Protein AF-A0A149TNW6-F1 (afdb_monomer)

Radius of gyration: 14.71 Å; Cα contacts (8 Å, |Δi|>4): 151; chains: 1; bounding box: 38×32×37 Å

Secondary structure (DSSP, 8-state):
------TTHHHHHHHT---S-S---SSHHHHHHHHHHHHHSB-TTSTT--BHHHHS-HHHHHHHHHHHTTB-TTT--BS--EEEEE--TTS-HHHHHHHHHHHHHHH--STTPPPPEEEEE---

Mean predicted aligned error: 4.48 Å

Solvent-accessible surface area (backbone atoms only — not comparable to full-atom values): 7500 Å² total; per-residue (Å²): 130,89,68,76,69,53,93,61,43,69,60,26,61,76,68,73,44,79,74,70,40,99,60,78,42,69,25,59,66,53,10,54,51,41,35,56,49,34,30,67,38,66,39,84,94,42,90,89,44,47,30,36,62,77,70,55,60,67,73,56,47,53,49,42,20,43,47,65,2,16,38,31,88,86,79,70,48,62,76,52,59,68,48,81,44,83,57,59,87,94,63,55,61,67,62,50,50,50,44,49,52,54,35,50,59,73,66,56,85,58,87,92,63,84,70,75,51,71,52,71,50,82,69,132

Nearest PDB structures (foldseek):
  4raq-assembly1_A  TM=4.450E-01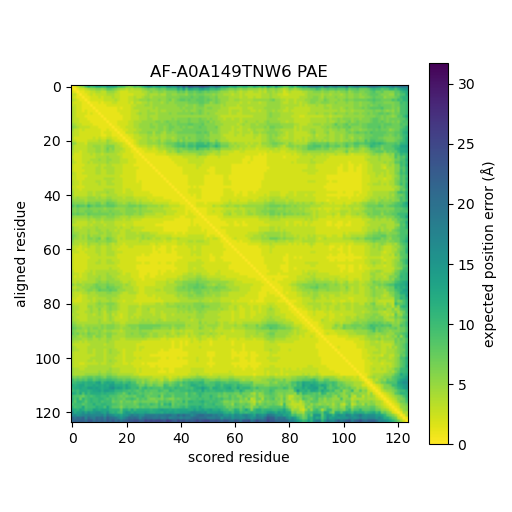  e=7.503E-01  Homo sapiens
  3qek-assembly3_A  TM=4.559E-01  e=3.058E+00  Xenopus laevis
  2z23-assembly1_A  TM=3.579E-01  e=6.173E+00  Yersinia pestis CO92
  3oqv-assembly1_A  TM=2.377E-01  e=3.259E+00  Streptomyces noursei

Foldseek 3Di:
DDDQDDPCQVVCVVVVHASGPPDAQLAQVQLVQLLVQLQQDWQPPDPVGHGCVVPPDVSLSVVSSRQRSQQNPPPRDRPHQEEEDEDEPPNCVVSSVVSSQVSQVVSDPDPPDDGRYYDYDYDD

Organism: NCBI:txid318683

Sequence (124 aa):
MLNLSRPDWEQRIRAGQSLLPDVQPVDPDLAAKAVTIFDKLKIPDVIGQPTFGEAAGDWFRDIVSVLLGSLDPVTNERRIRELFLLVPKKNSKTTNGAGLMMTAVMLNKRPNEVVPSVRTVLRA

Structure (mmCIF, N/CA/C/O backbone):
data_AF-A0A149TNW6-F1
#
_entry.id   AF-A0A149TNW6-F1
#
loop_
_atom_site.group_PDB
_atom_site.id
_atom_site.type_symbol
_atom_site.label_atom_id
_atom_site.label_alt_id
_atom_site.label_comp_id
_atom_site.label_asym_id
_atom_site.label_entity_id
_atom_site.label_seq_id
_atom_site.pdbx_PDB_ins_code
_atom_site.Cartn_x
_atom_site.Cartn_y
_atom_site.Cartn_z
_atom_site.occupancy
_atom_site.B_iso_or_equiv
_atom_site.auth_seq_id
_atom_site.auth_comp_id
_atom_site.auth_asym_id
_atom_site.auth_atom_id
_atom_site.pdbx_PDB_model_num
ATOM 1 N N . MET A 1 1 ? 10.616 1.026 -18.618 1.00 68.81 1 MET A N 1
ATOM 2 C CA . MET A 1 1 ? 10.291 2.048 -17.596 1.00 68.81 1 MET A CA 1
ATOM 3 C C . MET A 1 1 ? 8.843 1.832 -17.181 1.00 68.81 1 MET A C 1
ATOM 5 O O . MET A 1 1 ? 8.037 1.584 -18.068 1.00 68.81 1 MET A O 1
ATOM 9 N N . LEU A 1 2 ? 8.519 1.839 -15.881 1.00 82.75 2 LEU A N 1
ATOM 10 C CA . LEU A 1 2 ? 7.129 1.686 -15.426 1.00 82.75 2 LEU A CA 1
ATOM 11 C C . LEU A 1 2 ? 6.294 2.870 -15.931 1.00 82.75 2 LEU A C 1
ATOM 13 O O . LEU A 1 2 ? 6.697 4.019 -15.745 1.00 82.75 2 LEU A O 1
ATOM 17 N N . ASN A 1 3 ? 5.147 2.602 -16.559 1.00 88.88 3 ASN A N 1
ATOM 18 C CA . ASN A 1 3 ? 4.196 3.653 -16.904 1.00 88.88 3 ASN A CA 1
ATOM 19 C C . ASN A 1 3 ? 3.274 3.901 -15.708 1.00 88.88 3 ASN A C 1
ATOM 21 O O . ASN A 1 3 ? 2.352 3.131 -15.459 1.00 88.88 3 ASN A O 1
ATOM 25 N N . LEU A 1 4 ? 3.540 4.977 -14.970 1.00 89.44 4 LEU A N 1
ATOM 26 C CA . LEU A 1 4 ? 2.750 5.368 -13.800 1.00 89.44 4 LEU A CA 1
ATOM 27 C C . LEU A 1 4 ? 1.597 6.327 -14.149 1.00 89.44 4 LEU A C 1
ATOM 29 O O . LEU A 1 4 ? 0.977 6.901 -13.257 1.00 89.44 4 LEU A O 1
ATOM 33 N N . SER A 1 5 ? 1.320 6.533 -15.437 1.00 90.06 5 SER A N 1
ATOM 34 C CA . SER A 1 5 ? 0.270 7.447 -15.887 1.00 90.06 5 SER A CA 1
ATOM 35 C C . SER A 1 5 ? -1.107 6.801 -15.754 1.00 90.06 5 SER A C 1
ATOM 37 O O . SER A 1 5 ? -1.294 5.639 -16.112 1.00 90.06 5 SER A O 1
ATOM 39 N N . ARG A 1 6 ? -2.095 7.582 -15.311 1.00 91.19 6 ARG A N 1
ATOM 40 C CA . ARG A 1 6 ? -3.507 7.180 -15.281 1.00 91.19 6 ARG A CA 1
ATOM 41 C C . ARG A 1 6 ? -4.383 8.290 -15.873 1.00 91.19 6 ARG A C 1
ATOM 43 O O . ARG A 1 6 ? -4.952 9.068 -15.116 1.00 91.19 6 ARG A O 1
ATOM 50 N N . PRO A 1 7 ? -4.424 8.456 -17.210 1.00 93.56 7 PRO A N 1
ATOM 51 C CA . PRO A 1 7 ? -5.087 9.599 -17.851 1.00 93.56 7 PRO A CA 1
ATOM 52 C C . PRO A 1 7 ? -6.616 9.591 -17.686 1.00 93.56 7 PRO A C 1
ATOM 54 O O . PRO A 1 7 ? -7.242 10.643 -17.733 1.00 93.56 7 PRO A O 1
ATOM 57 N N . ASP A 1 8 ? -7.206 8.424 -17.437 1.00 93.75 8 ASP A N 1
ATOM 58 C CA . ASP A 1 8 ? -8.631 8.180 -17.192 1.00 93.75 8 ASP A CA 1
ATOM 59 C C . ASP A 1 8 ? -9.040 8.344 -15.712 1.00 93.75 8 ASP A C 1
ATOM 61 O O . ASP A 1 8 ? -10.1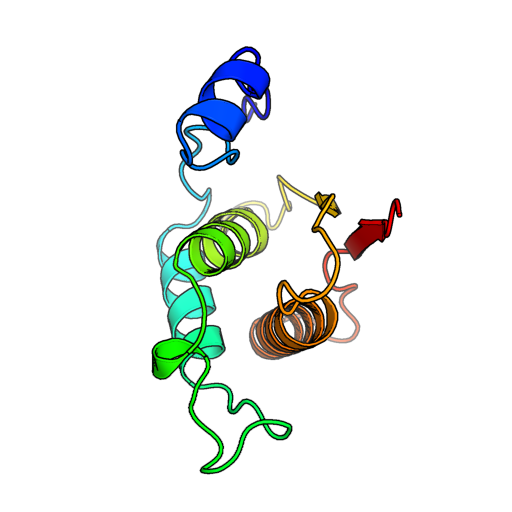52 7.975 -15.326 1.00 93.75 8 ASP A O 1
ATOM 65 N N . TRP A 1 9 ? -8.163 8.904 -14.865 1.00 92.19 9 TRP A N 1
ATOM 66 C CA . TRP A 1 9 ? -8.376 9.017 -13.416 1.00 92.19 9 TRP A CA 1
ATOM 67 C C . TRP A 1 9 ? -9.718 9.663 -13.043 1.00 92.19 9 TRP A C 1
ATOM 69 O O . TRP A 1 9 ? -10.369 9.208 -12.106 1.00 92.19 9 TRP A O 1
ATOM 79 N N . GLU A 1 10 ? -10.168 10.687 -13.774 1.00 94.06 10 GLU A N 1
ATOM 80 C CA . GLU A 1 10 ? -11.417 11.388 -13.457 1.00 94.06 10 GLU A CA 1
ATOM 81 C C . GLU A 1 10 ? -12.638 10.471 -13.621 1.00 94.06 10 GLU A C 1
ATOM 83 O O . GLU A 1 10 ? -13.521 10.432 -12.762 1.00 94.06 10 GLU A O 1
ATOM 88 N N . GLN A 1 11 ? -12.669 9.692 -14.704 1.00 95.50 11 GLN A N 1
ATOM 89 C CA . GLN A 1 11 ? -13.742 8.733 -14.971 1.00 95.50 11 GLN A CA 1
ATOM 90 C C . GLN A 1 11 ? -13.742 7.624 -13.917 1.00 95.50 11 GLN A C 1
ATOM 92 O O . GLN A 1 11 ? -14.800 7.261 -13.405 1.00 95.50 11 GLN A O 1
ATOM 97 N N . ARG A 1 12 ? -12.554 7.154 -13.520 1.00 91.81 12 ARG A N 1
ATOM 98 C CA . ARG A 1 12 ? -12.391 6.132 -12.480 1.00 91.81 12 ARG A CA 1
ATOM 99 C C . ARG A 1 12 ? -12.868 6.593 -11.109 1.00 91.81 12 ARG A C 1
ATOM 101 O O . ARG A 1 12 ? -13.556 5.826 -10.443 1.00 91.81 12 ARG A O 1
ATOM 108 N N . ILE A 1 13 ? -12.587 7.840 -10.713 1.00 89.38 13 ILE A N 1
ATOM 109 C CA . ILE A 1 13 ? -13.138 8.415 -9.472 1.00 89.38 13 ILE A CA 1
ATOM 110 C C . ILE A 1 13 ? -14.668 8.364 -9.503 1.00 89.38 13 ILE A C 1
ATOM 112 O O . ILE A 1 13 ? -15.286 7.920 -8.537 1.00 89.38 13 ILE A O 1
ATOM 116 N N . ARG A 1 14 ? -15.286 8.777 -10.619 1.00 92.81 14 ARG A N 1
ATOM 117 C CA . ARG A 1 14 ? -16.751 8.771 -10.777 1.00 92.81 14 ARG A CA 1
ATOM 118 C C . ARG A 1 14 ? -17.335 7.356 -10.766 1.00 92.81 14 ARG A C 1
ATOM 120 O O . ARG A 1 14 ? -18.436 7.166 -10.264 1.00 92.81 14 ARG A O 1
ATOM 127 N N . ALA A 1 15 ? -16.596 6.383 -11.293 1.00 92.56 15 ALA A N 1
ATOM 128 C CA . ALA A 1 15 ? -16.990 4.978 -11.354 1.00 92.56 15 ALA A CA 1
ATOM 129 C C . ALA A 1 15 ? -16.597 4.159 -10.107 1.00 92.56 15 ALA A C 1
ATOM 131 O O . ALA A 1 15 ? -16.872 2.962 -10.066 1.00 92.56 15 ALA A O 1
ATOM 132 N N . GLY A 1 16 ? -15.937 4.760 -9.108 1.00 86.00 16 GLY A N 1
ATOM 133 C CA . GLY A 1 16 ? -15.448 4.046 -7.921 1.00 86.00 16 GLY A CA 1
ATOM 134 C C . GLY A 1 16 ? -14.359 3.006 -8.221 1.00 86.00 16 GLY A C 1
ATOM 135 O O . GLY A 1 16 ? -14.215 2.030 -7.491 1.00 86.00 16 GLY A O 1
ATOM 136 N N . GLN A 1 17 ? -13.610 3.185 -9.309 1.00 87.06 17 GLN A N 1
ATOM 137 C CA . GLN A 1 17 ? -12.562 2.267 -9.754 1.00 87.06 17 GLN A CA 1
ATOM 138 C C . GLN A 1 17 ? -11.193 2.645 -9.169 1.00 87.06 17 GLN A C 1
ATOM 140 O O . GLN A 1 17 ? -10.930 3.805 -8.852 1.00 87.06 17 GLN A O 1
ATOM 145 N N . SER A 1 18 ? -10.289 1.664 -9.071 1.00 84.25 18 SER A N 1
ATOM 146 C CA . SER A 1 18 ? -8.926 1.884 -8.567 1.00 84.25 18 SER A CA 1
ATOM 147 C C . SER A 1 18 ? -8.169 2.918 -9.406 1.00 84.25 18 SER A C 1
ATOM 149 O O . SER A 1 18 ? -8.185 2.862 -10.638 1.00 84.25 18 SER A O 1
ATOM 151 N N . LEU A 1 19 ? -7.482 3.844 -8.733 1.00 87.81 19 LEU A N 1
ATOM 152 C CA . LEU A 1 19 ? -6.662 4.890 -9.356 1.00 87.81 19 LEU A CA 1
ATOM 153 C C . LEU A 1 19 ? -5.214 4.465 -9.588 1.00 87.81 19 LEU A C 1
ATOM 155 O O . LEU A 1 19 ? -4.455 5.205 -10.213 1.00 87.81 19 LEU A O 1
ATOM 159 N N . LEU A 1 20 ? -4.816 3.290 -9.099 1.00 87.25 20 LEU A N 1
ATOM 160 C CA . LEU A 1 20 ? -3.488 2.774 -9.392 1.00 87.25 20 LEU A CA 1
ATOM 161 C C . LEU A 1 20 ? -3.370 2.469 -10.887 1.00 87.25 20 LEU A C 1
ATOM 163 O O . LEU A 1 20 ? -4.324 1.934 -11.452 1.00 87.25 20 LEU A O 1
ATOM 167 N N . PRO A 1 21 ? -2.246 2.811 -11.540 1.00 87.25 21 PRO A N 1
ATOM 168 C CA . PRO A 1 21 ? -1.944 2.371 -12.900 1.00 87.25 21 PRO A CA 1
ATOM 169 C C . PRO A 1 21 ? -1.953 0.842 -13.017 1.00 87.25 21 PRO A C 1
ATOM 171 O O . PRO A 1 21 ? -1.713 0.148 -12.031 1.00 87.25 21 PRO A O 1
ATOM 174 N N . ASP A 1 22 ? -2.183 0.315 -14.223 1.00 84.94 22 ASP A N 1
ATOM 175 C CA . ASP A 1 22 ? -2.077 -1.128 -14.497 1.00 84.94 22 ASP A CA 1
ATOM 176 C C . ASP A 1 22 ? -0.597 -1.536 -14.560 1.00 84.94 22 ASP A C 1
ATOM 178 O O . ASP A 1 22 ? -0.028 -1.769 -15.626 1.00 84.94 22 ASP A O 1
ATOM 182 N N . VAL A 1 23 ? 0.054 -1.548 -13.397 1.00 85.69 23 VAL A N 1
ATOM 183 C CA . VAL A 1 23 ? 1.462 -1.905 -13.234 1.00 85.69 23 VAL A CA 1
ATOM 184 C C . VAL A 1 23 ? 1.580 -3.146 -12.368 1.00 85.69 23 VAL A C 1
ATOM 186 O O . VAL A 1 23 ? 1.013 -3.226 -11.281 1.00 85.69 23 VAL A O 1
ATOM 189 N N . GLN A 1 24 ? 2.343 -4.120 -12.853 1.00 87.62 24 GLN A N 1
ATOM 190 C CA . GLN A 1 24 ? 2.715 -5.275 -12.048 1.00 87.62 24 GLN A CA 1
ATOM 191 C C . GLN A 1 24 ? 3.887 -4.903 -11.128 1.00 87.62 24 GLN A C 1
ATOM 193 O O . GLN A 1 24 ? 4.750 -4.113 -11.537 1.00 87.62 24 GLN A O 1
ATOM 198 N N . PRO A 1 25 ? 3.943 -5.450 -9.899 1.00 91.50 25 PRO A N 1
ATOM 199 C CA . PRO A 1 25 ? 5.119 -5.324 -9.054 1.00 91.50 25 PRO A CA 1
ATOM 200 C C . PRO A 1 25 ? 6.365 -5.841 -9.773 1.00 91.50 25 PRO A C 1
ATOM 202 O O . PRO A 1 25 ? 6.306 -6.811 -10.526 1.00 91.50 25 PRO A O 1
ATOM 205 N N . VAL A 1 26 ? 7.499 -5.193 -9.523 1.00 94.00 26 VAL A N 1
ATOM 206 C CA . VAL A 1 26 ? 8.797 -5.602 -10.079 1.00 94.00 26 VAL A CA 1
ATOM 207 C C . VAL A 1 26 ? 9.236 -6.932 -9.465 1.00 94.00 26 VAL A C 1
ATOM 209 O O . VAL A 1 26 ? 9.769 -7.787 -10.163 1.00 94.00 26 VAL A O 1
ATOM 212 N N . ASP A 1 27 ? 8.962 -7.102 -8.173 1.00 95.50 27 ASP A N 1
ATOM 213 C CA . ASP A 1 27 ? 9.123 -8.335 -7.413 1.00 95.50 27 ASP A CA 1
ATOM 214 C C . ASP A 1 27 ? 7.747 -8.767 -6.861 1.00 95.50 27 ASP A C 1
ATOM 216 O O . ASP A 1 27 ? 7.288 -8.240 -5.835 1.00 95.50 27 ASP A O 1
ATOM 220 N N . PRO A 1 28 ? 7.046 -9.685 -7.557 1.00 95.75 28 PRO A N 1
ATOM 221 C CA . PRO A 1 28 ? 5.741 -10.190 -7.130 1.00 95.75 28 PRO A CA 1
ATOM 222 C C . PRO A 1 28 ? 5.776 -10.928 -5.786 1.00 95.75 28 PRO A C 1
ATOM 224 O O . PRO A 1 28 ? 4.818 -10.836 -5.015 1.00 95.75 28 PRO A O 1
ATOM 227 N N . ASP A 1 29 ? 6.875 -11.614 -5.471 1.00 96.56 29 ASP A N 1
ATOM 228 C CA . ASP A 1 29 ? 7.016 -12.366 -4.222 1.00 96.56 29 ASP A CA 1
ATOM 229 C C . ASP A 1 29 ? 7.180 -11.411 -3.035 1.00 96.56 29 ASP A C 1
ATOM 231 O O . ASP A 1 29 ? 6.550 -11.580 -1.984 1.00 96.56 29 ASP A O 1
ATOM 235 N N . LEU A 1 30 ? 7.979 -10.352 -3.207 1.00 96.25 30 LEU A N 1
ATOM 236 C CA . LEU A 1 30 ? 8.112 -9.291 -2.213 1.00 96.25 30 LEU A CA 1
ATOM 237 C C . LEU A 1 30 ? 6.794 -8.538 -2.017 1.00 96.25 30 LEU A C 1
ATOM 239 O O . LEU A 1 30 ? 6.442 -8.237 -0.876 1.00 96.25 30 LEU A O 1
ATOM 243 N N . ALA A 1 31 ? 6.052 -8.272 -3.094 1.00 96.88 31 ALA A N 1
ATOM 244 C CA . ALA A 1 31 ? 4.723 -7.671 -3.017 1.00 96.88 31 ALA A CA 1
ATOM 245 C C . ALA A 1 31 ? 3.742 -8.537 -2.211 1.00 96.88 31 ALA A C 1
ATOM 247 O O . ALA A 1 31 ? 3.114 -8.047 -1.270 1.00 96.88 31 ALA A O 1
ATOM 248 N N . ALA A 1 32 ? 3.652 -9.835 -2.514 1.00 97.81 32 ALA A N 1
ATOM 249 C CA . ALA A 1 32 ? 2.787 -10.766 -1.790 1.00 97.81 32 ALA A CA 1
ATOM 250 C C . ALA A 1 32 ? 3.176 -10.878 -0.307 1.00 97.81 32 ALA A C 1
ATOM 252 O O . ALA A 1 32 ? 2.319 -10.861 0.585 1.00 97.81 32 ALA A O 1
ATOM 253 N N . LYS A 1 33 ? 4.484 -10.919 -0.020 1.00 97.88 33 LYS A N 1
ATOM 254 C CA . LYS A 1 33 ? 5.003 -10.891 1.351 1.00 97.88 33 LYS A CA 1
ATOM 255 C C . LYS A 1 33 ? 4.635 -9.591 2.067 1.00 97.88 33 LYS A C 1
ATOM 257 O O . LYS A 1 33 ? 4.247 -9.637 3.234 1.00 97.88 33 LYS A O 1
ATOM 262 N N . ALA A 1 34 ? 4.742 -8.451 1.388 1.00 97.94 34 ALA A N 1
ATOM 263 C CA . ALA A 1 34 ? 4.390 -7.148 1.937 1.00 97.94 34 ALA A CA 1
ATOM 264 C C . ALA A 1 34 ? 2.915 -7.083 2.342 1.00 97.94 34 ALA A C 1
ATOM 266 O O . ALA A 1 34 ? 2.612 -6.713 3.475 1.00 97.94 34 ALA A O 1
ATOM 267 N N . VAL A 1 35 ? 2.014 -7.516 1.459 1.00 98.19 35 VAL A N 1
ATOM 268 C CA . VAL A 1 35 ? 0.574 -7.577 1.748 1.00 98.19 35 VAL A CA 1
ATOM 269 C C . VAL A 1 35 ? 0.295 -8.529 2.911 1.00 98.19 35 VAL A C 1
ATOM 271 O O . VAL A 1 35 ? -0.409 -8.158 3.842 1.00 98.19 35 VAL A O 1
ATOM 274 N N . THR A 1 36 ? 0.935 -9.701 2.942 1.00 98.38 36 THR A N 1
ATOM 275 C CA . THR A 1 36 ? 0.779 -10.667 4.047 1.00 98.38 36 THR A CA 1
ATOM 276 C C . THR A 1 36 ? 1.188 -10.082 5.401 1.00 98.38 36 THR A C 1
ATOM 278 O O . THR A 1 36 ? 0.550 -10.351 6.418 1.00 98.38 36 THR A O 1
ATOM 281 N N . ILE A 1 37 ? 2.281 -9.315 5.447 1.00 98.25 37 ILE A N 1
ATOM 282 C CA . ILE A 1 37 ? 2.726 -8.646 6.675 1.00 98.25 37 ILE A CA 1
ATOM 283 C C . ILE A 1 37 ? 1.731 -7.555 7.065 1.00 98.25 37 ILE A C 1
ATOM 285 O O . ILE A 1 37 ? 1.316 -7.514 8.222 1.00 98.25 37 ILE A O 1
ATOM 289 N N . PHE A 1 38 ? 1.332 -6.712 6.110 1.00 98.44 38 PHE A N 1
ATOM 290 C CA . PHE A 1 38 ? 0.355 -5.649 6.327 1.00 98.44 38 PHE A CA 1
ATOM 291 C C . PHE A 1 38 ? -0.952 -6.207 6.894 1.00 98.44 38 PHE A C 1
ATOM 293 O O . PHE A 1 38 ? -1.400 -5.752 7.940 1.00 98.44 38 PHE A O 1
ATOM 300 N N . ASP A 1 39 ? -1.498 -7.259 6.284 1.00 98.38 39 ASP A N 1
ATOM 301 C CA . ASP A 1 39 ? -2.754 -7.881 6.698 1.00 98.38 39 ASP A CA 1
ATOM 302 C C . ASP A 1 39 ? -2.700 -8.490 8.099 1.00 98.38 39 ASP A C 1
ATOM 304 O O . ASP A 1 39 ? -3.737 -8.596 8.743 1.00 98.38 39 ASP A O 1
ATOM 308 N N . LYS A 1 40 ? -1.517 -8.857 8.603 1.00 98.19 40 LYS A N 1
ATOM 309 C CA . LYS A 1 40 ? -1.340 -9.377 9.969 1.00 98.19 40 LYS A CA 1
ATOM 310 C C . LYS A 1 40 ? -1.243 -8.281 11.030 1.00 98.19 40 LYS A C 1
ATOM 312 O O . LYS A 1 40 ? -1.381 -8.583 12.217 1.00 98.19 40 LYS A O 1
ATOM 317 N N . LEU A 1 41 ? -0.990 -7.031 10.641 1.00 97.94 41 LEU A N 1
ATOM 318 C CA . LEU A 1 41 ? -0.926 -5.916 11.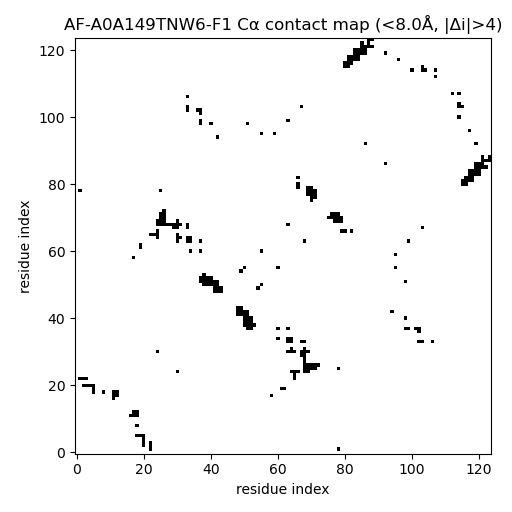582 1.00 97.94 41 LEU A CA 1
ATOM 319 C C . LEU A 1 41 ? -2.305 -5.633 12.181 1.00 97.94 41 LEU A C 1
ATOM 321 O O . LEU A 1 41 ? -3.329 -5.763 11.515 1.00 97.94 41 LEU A O 1
ATOM 325 N N . LYS A 1 42 ? -2.322 -5.225 13.450 1.00 97.38 42 LYS A N 1
ATOM 326 C CA . LYS A 1 42 ? -3.535 -4.875 14.196 1.00 97.38 42 LYS A CA 1
ATOM 327 C C . LYS A 1 42 ? -3.821 -3.378 14.103 1.00 97.38 42 LYS A C 1
ATOM 329 O O . LYS A 1 42 ? -2.891 -2.574 14.090 1.00 97.38 42 LYS A O 1
ATOM 334 N N . ILE A 1 43 ? -5.103 -3.022 14.074 1.00 96.38 43 ILE A N 1
ATOM 335 C CA . ILE A 1 43 ? -5.593 -1.642 14.116 1.00 96.38 43 ILE A CA 1
ATOM 336 C C . ILE A 1 43 ? -5.978 -1.321 15.571 1.00 96.38 43 ILE A C 1
ATOM 338 O O . ILE A 1 43 ? -7.038 -1.750 16.029 1.00 96.38 43 ILE A O 1
ATOM 342 N N . PRO A 1 44 ? -5.120 -0.625 16.340 1.00 92.12 44 PRO A N 1
ATOM 343 C CA . PRO A 1 44 ? -5.291 -0.496 17.789 1.00 92.12 44 PRO A CA 1
ATOM 344 C C . PRO A 1 44 ? -6.410 0.474 18.192 1.00 92.12 44 PRO A C 1
ATOM 346 O O . PRO A 1 44 ? -6.915 0.396 19.309 1.00 92.12 44 PRO A O 1
ATOM 349 N N . ASP A 1 45 ? -6.787 1.389 17.301 1.00 88.81 45 ASP A N 1
ATOM 350 C CA . ASP A 1 45 ? -7.785 2.439 17.506 1.00 88.81 45 ASP A CA 1
ATOM 351 C C . ASP A 1 45 ? -9.227 1.995 17.194 1.00 88.81 45 ASP A C 1
ATOM 353 O O . ASP A 1 45 ? -10.159 2.787 17.327 1.00 88.81 45 ASP A O 1
ATOM 357 N N . VAL A 1 46 ? -9.432 0.725 16.825 1.00 91.94 46 VAL A N 1
ATOM 358 C CA . VAL A 1 46 ? -10.750 0.137 16.539 1.00 91.94 46 VAL A CA 1
ATOM 359 C C . VAL A 1 46 ? -11.109 -0.904 17.604 1.00 91.94 46 VAL A C 1
ATOM 361 O O . VAL A 1 46 ? -10.285 -1.737 17.987 1.00 91.94 46 VAL A O 1
ATOM 364 N N . ILE A 1 47 ? -12.358 -0.873 18.089 1.00 94.69 47 ILE A N 1
ATOM 365 C CA . ILE A 1 47 ? -12.876 -1.833 19.081 1.00 94.69 47 ILE A CA 1
ATOM 366 C C . ILE A 1 47 ? -12.693 -3.267 18.566 1.00 94.69 47 ILE A C 1
ATOM 368 O O . ILE A 1 47 ? -12.984 -3.563 17.411 1.00 94.69 47 ILE A O 1
ATOM 372 N N . GLY A 1 48 ? -12.206 -4.157 19.435 1.00 95.81 48 GLY A N 1
ATOM 373 C CA . GLY A 1 48 ? -11.887 -5.544 19.081 1.00 95.81 48 GLY A CA 1
ATOM 374 C C . GLY A 1 48 ? -10.536 -5.720 18.382 1.00 95.81 48 GLY A C 1
ATOM 375 O O . GLY A 1 48 ? -10.111 -6.855 18.194 1.00 95.81 48 GLY A O 1
ATOM 376 N N . GLN A 1 49 ? -9.846 -4.621 18.050 1.00 96.06 49 GLN A N 1
ATOM 377 C CA . GLN A 1 49 ? -8.536 -4.610 17.398 1.00 96.06 49 GLN A CA 1
ATOM 378 C C . GLN A 1 49 ? -8.491 -5.582 16.208 1.00 96.06 49 GLN A C 1
ATOM 380 O O . GLN A 1 49 ? -7.759 -6.581 16.237 1.00 96.06 49 GLN A O 1
ATOM 385 N N . PRO A 1 50 ? -9.301 -5.348 15.161 1.00 97.56 50 PRO A N 1
ATOM 386 C CA . PRO A 1 50 ? -9.204 -6.140 13.949 1.00 97.56 50 PRO A CA 1
ATOM 387 C C . PRO A 1 50 ? -7.819 -5.967 13.323 1.00 97.56 50 PRO A C 1
ATOM 389 O O . PRO A 1 50 ? -7.086 -5.005 13.572 1.00 97.56 50 PRO A O 1
ATOM 392 N N . THR A 1 51 ? -7.438 -6.935 12.514 1.00 98.19 51 THR A N 1
ATOM 393 C CA . THR A 1 51 ? -6.284 -6.831 11.635 1.00 98.19 51 THR A CA 1
ATOM 394 C C . THR A 1 51 ? -6.587 -5.938 10.430 1.00 98.19 51 THR A C 1
ATOM 396 O O . THR A 1 51 ? -7.750 -5.729 10.074 1.00 98.19 51 THR A O 1
ATOM 399 N N . PHE A 1 52 ? -5.555 -5.434 9.750 1.00 97.50 52 PHE A N 1
ATOM 400 C CA . PHE A 1 52 ? -5.751 -4.798 8.444 1.00 97.50 52 PHE A CA 1
ATOM 401 C C . PHE A 1 52 ? -6.332 -5.786 7.425 1.00 97.50 52 PHE A C 1
ATOM 403 O O . PHE A 1 52 ? -7.122 -5.365 6.589 1.00 97.50 52 PHE A O 1
ATOM 410 N N . GLY A 1 53 ? -6.045 -7.089 7.527 1.00 96.94 53 GLY A N 1
ATOM 411 C CA . GLY A 1 53 ? -6.682 -8.119 6.698 1.00 96.94 53 GLY A CA 1
ATOM 412 C C . GLY A 1 53 ? -8.210 -8.129 6.818 1.00 96.94 53 GLY A C 1
ATOM 413 O O . GLY A 1 53 ? -8.912 -8.303 5.828 1.00 96.94 53 GLY A O 1
ATOM 414 N N . GLU A 1 54 ? -8.733 -7.857 8.013 1.00 96.62 54 GLU A N 1
ATOM 415 C CA . GLU A 1 54 ? -10.175 -7.854 8.293 1.00 96.62 54 GLU A CA 1
ATOM 416 C C . GLU A 1 54 ? -10.855 -6.514 7.970 1.00 96.62 54 GLU A C 1
ATOM 418 O O . GLU A 1 54 ? -12.036 -6.495 7.632 1.00 96.62 54 GLU A O 1
ATOM 423 N N . ALA A 1 55 ? -10.139 -5.390 8.092 1.00 94.12 55 ALA A N 1
ATOM 424 C CA . ALA A 1 55 ? -10.752 -4.055 8.101 1.00 94.12 55 ALA A CA 1
ATOM 425 C C . ALA A 1 55 ? -10.251 -3.086 7.013 1.00 94.12 55 ALA A C 1
ATOM 427 O O . ALA A 1 55 ? -10.901 -2.070 6.757 1.00 94.12 55 ALA A O 1
ATOM 428 N N . ALA A 1 56 ? -9.103 -3.344 6.383 1.00 92.19 56 ALA A N 1
ATOM 429 C CA . ALA A 1 56 ? -8.564 -2.471 5.344 1.00 92.19 56 ALA A CA 1
ATOM 430 C C . ALA A 1 56 ? -9.251 -2.706 3.993 1.00 92.19 56 ALA A C 1
ATOM 432 O O . ALA A 1 56 ? -9.584 -3.836 3.632 1.00 92.19 56 ALA A O 1
ATOM 433 N N . GLY A 1 57 ? -9.425 -1.630 3.223 1.00 87.94 57 GLY A N 1
ATOM 434 C CA . GLY A 1 57 ? -9.926 -1.716 1.852 1.00 87.94 57 GLY A CA 1
ATOM 435 C C . GLY A 1 57 ? -8.856 -2.207 0.875 1.00 87.94 57 GLY A C 1
ATOM 436 O O . GLY A 1 57 ? -7.685 -1.838 1.000 1.00 87.94 57 GLY A O 1
ATOM 437 N N . ASP A 1 58 ? -9.278 -2.968 -0.137 1.00 88.50 58 ASP A N 1
ATOM 438 C CA . ASP A 1 58 ? -8.387 -3.579 -1.138 1.00 88.50 58 ASP A CA 1
ATOM 439 C C . ASP A 1 58 ? -7.504 -2.556 -1.861 1.00 88.50 58 ASP A C 1
ATOM 441 O O . ASP A 1 58 ? -6.311 -2.785 -2.043 1.00 88.50 58 ASP A O 1
ATOM 445 N N . TRP A 1 59 ? -8.041 -1.364 -2.142 1.00 86.75 59 TRP A N 1
ATOM 446 C CA . TRP A 1 59 ? -7.305 -0.276 -2.796 1.00 86.75 59 TRP A CA 1
ATOM 447 C C . TRP A 1 59 ? -5.990 0.094 -2.089 1.00 86.75 59 TRP A C 1
ATOM 449 O O . TRP A 1 59 ? -5.046 0.551 -2.734 1.00 86.75 59 TRP A O 1
ATOM 459 N N . PHE A 1 60 ? -5.914 -0.071 -0.762 1.00 92.12 60 PHE A N 1
ATOM 460 C CA . PHE A 1 60 ? -4.695 0.225 -0.014 1.00 92.12 60 PHE A CA 1
ATOM 461 C C . PHE A 1 60 ? -3.723 -0.958 -0.003 1.00 92.12 60 PHE A C 1
ATOM 463 O O . PHE A 1 60 ? -2.512 -0.739 -0.006 1.00 92.12 60 PHE A O 1
ATOM 470 N N . ARG A 1 61 ? -4.218 -2.202 -0.071 1.00 93.62 61 ARG A N 1
ATOM 471 C CA . ARG A 1 61 ? -3.364 -3.383 -0.290 1.00 93.62 61 ARG A CA 1
ATOM 472 C C . ARG A 1 61 ? -2.681 -3.314 -1.648 1.00 93.62 61 ARG A C 1
ATOM 474 O O . ARG A 1 61 ? -1.492 -3.609 -1.737 1.00 93.62 61 ARG A O 1
ATOM 481 N N . ASP A 1 62 ? -3.386 -2.832 -2.668 1.00 91.88 62 ASP A N 1
ATOM 482 C CA . ASP A 1 62 ? -2.794 -2.602 -3.984 1.00 91.88 62 ASP A CA 1
ATOM 483 C C . ASP A 1 62 ? -1.638 -1.583 -3.906 1.00 91.88 62 ASP A C 1
ATOM 485 O O . ASP A 1 62 ? -0.583 -1.784 -4.511 1.00 91.88 62 ASP A O 1
ATOM 489 N N . ILE A 1 63 ? -1.783 -0.519 -3.098 1.00 93.00 63 ILE A N 1
ATOM 490 C CA . ILE A 1 63 ? -0.706 0.456 -2.847 1.00 93.00 63 ILE A CA 1
ATOM 491 C C . ILE A 1 63 ? 0.485 -0.213 -2.146 1.00 93.00 63 ILE A C 1
ATOM 493 O O . ILE A 1 63 ? 1.627 -0.002 -2.560 1.00 93.00 63 ILE A O 1
ATOM 497 N N . VAL A 1 64 ? 0.238 -1.009 -1.099 1.00 95.56 64 VAL A N 1
ATOM 498 C CA . VAL A 1 64 ? 1.283 -1.753 -0.367 1.00 95.56 64 VAL A CA 1
ATOM 499 C C . VAL A 1 64 ? 2.056 -2.662 -1.326 1.00 95.56 64 VAL A C 1
ATOM 501 O O . VAL A 1 64 ? 3.288 -2.626 -1.346 1.00 95.56 64 VAL A O 1
ATOM 504 N N . SER A 1 65 ? 1.330 -3.423 -2.147 1.00 95.12 65 SER A N 1
ATOM 505 C CA . SER A 1 65 ? 1.861 -4.350 -3.148 1.00 95.12 65 SER A CA 1
ATOM 506 C C . SER A 1 65 ? 2.768 -3.641 -4.158 1.00 95.12 65 SER A C 1
ATOM 508 O O . SER A 1 65 ? 3.957 -3.955 -4.255 1.00 95.12 65 SER A O 1
ATOM 510 N N . VAL A 1 66 ? 2.243 -2.629 -4.858 1.00 93.31 66 VAL A N 1
ATOM 511 C CA . VAL A 1 66 ? 2.975 -1.925 -5.921 1.00 93.31 66 VAL A CA 1
ATOM 512 C C . VAL A 1 66 ? 4.165 -1.141 -5.365 1.00 93.31 66 VAL A C 1
ATOM 514 O O . VAL A 1 66 ? 5.237 -1.1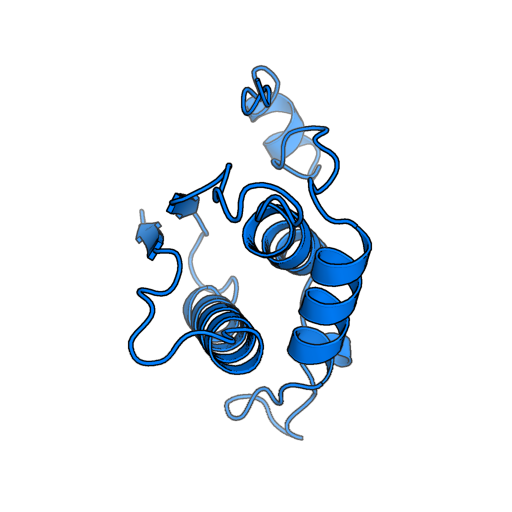54 -5.968 1.00 93.31 66 VAL A O 1
ATOM 517 N N . LEU A 1 67 ? 4.022 -0.472 -4.216 1.00 94.06 67 LEU A N 1
ATOM 518 C CA . LEU A 1 67 ? 5.108 0.329 -3.649 1.00 94.06 67 LEU A CA 1
ATOM 519 C C . LEU A 1 67 ? 6.258 -0.545 -3.144 1.00 94.06 67 LEU A C 1
ATOM 521 O O . LEU A 1 67 ? 7.420 -0.310 -3.494 1.00 94.06 67 LEU A O 1
ATOM 525 N N . LEU A 1 68 ? 5.954 -1.535 -2.302 1.00 95.06 68 LEU A N 1
ATOM 526 C CA . LEU A 1 68 ? 6.987 -2.328 -1.635 1.00 95.06 68 LEU A CA 1
ATOM 527 C C . LEU A 1 68 ? 7.575 -3.389 -2.566 1.00 95.06 68 LEU A C 1
ATOM 529 O O . LEU A 1 68 ? 8.783 -3.611 -2.509 1.00 95.06 68 LEU A O 1
ATOM 533 N N . GLY A 1 69 ? 6.781 -3.922 -3.498 1.00 95.19 69 GLY A N 1
ATOM 534 C CA . GLY A 1 69 ? 7.242 -4.794 -4.579 1.00 95.19 69 GLY A CA 1
ATOM 535 C C . GLY A 1 69 ? 7.913 -4.071 -5.750 1.00 95.19 69 GLY A C 1
ATOM 536 O O . GLY A 1 69 ? 8.239 -4.703 -6.747 1.00 95.19 69 GLY A O 1
ATOM 537 N N . SER A 1 70 ? 8.135 -2.753 -5.682 1.00 94.31 70 SER A N 1
ATOM 538 C CA . SER A 1 70 ? 8.876 -2.018 -6.724 1.00 94.31 70 SER A CA 1
ATOM 539 C C . SER A 1 70 ? 10.403 -2.122 -6.602 1.00 94.31 70 SER A C 1
ATOM 541 O O . SER A 1 70 ? 11.122 -1.475 -7.370 1.00 94.31 70 SER A O 1
ATOM 543 N N . LEU A 1 71 ? 10.908 -2.876 -5.621 1.00 92.62 71 LEU A N 1
ATOM 544 C CA . LEU A 1 71 ? 12.332 -3.144 -5.449 1.00 92.62 71 LEU A CA 1
ATOM 545 C C . LEU A 1 71 ? 12.765 -4.244 -6.420 1.00 92.62 71 LEU A C 1
ATOM 547 O O . LEU A 1 71 ? 12.246 -5.351 -6.373 1.00 92.62 71 LEU A O 1
ATOM 551 N N . ASP A 1 72 ? 13.713 -3.931 -7.294 1.00 92.00 72 ASP A N 1
ATOM 552 C CA . ASP A 1 72 ? 14.300 -4.896 -8.220 1.00 92.00 72 ASP A CA 1
ATOM 553 C C . ASP A 1 72 ? 15.215 -5.874 -7.453 1.00 92.00 72 ASP A C 1
ATOM 555 O O . ASP A 1 72 ? 16.183 -5.425 -6.830 1.00 92.00 72 ASP A O 1
ATOM 559 N N . PRO A 1 73 ? 14.948 -7.193 -7.474 1.00 90.75 73 PRO A N 1
ATOM 560 C CA . PRO A 1 73 ? 15.678 -8.159 -6.654 1.00 90.75 73 PRO A CA 1
ATOM 561 C C . PRO A 1 73 ? 17.107 -8.412 -7.152 1.00 90.75 73 PRO A C 1
ATOM 563 O O . PRO A 1 73 ? 17.937 -8.914 -6.395 1.00 90.75 73 PRO A O 1
ATOM 566 N N . VAL A 1 74 ? 17.410 -8.065 -8.409 1.00 90.75 74 VAL A N 1
ATOM 567 C CA . VAL A 1 74 ? 18.738 -8.246 -9.011 1.00 90.75 74 VAL A CA 1
ATOM 568 C C . VAL A 1 74 ? 19.596 -7.014 -8.761 1.00 90.75 74 VAL A C 1
ATOM 570 O O . VAL A 1 74 ? 20.731 -7.120 -8.301 1.00 90.75 74 VAL A O 1
ATOM 573 N N . THR A 1 75 ? 19.056 -5.829 -9.053 1.00 91.19 75 THR A N 1
ATOM 574 C CA . THR A 1 75 ? 19.822 -4.575 -8.978 1.00 91.19 75 THR A CA 1
ATOM 575 C C . THR A 1 75 ? 19.732 -3.885 -7.616 1.00 91.19 75 THR A C 1
ATOM 577 O O . THR A 1 75 ? 20.518 -2.979 -7.343 1.00 91.19 75 THR A O 1
ATOM 580 N N . ASN A 1 76 ? 18.793 -4.296 -6.752 1.00 87.31 76 ASN A N 1
ATOM 581 C CA . ASN A 1 76 ? 18.382 -3.584 -5.534 1.00 87.31 76 ASN A CA 1
ATOM 582 C C . ASN A 1 76 ? 17.942 -2.131 -5.793 1.00 87.31 76 ASN A C 1
ATOM 584 O O . ASN A 1 76 ? 17.920 -1.299 -4.882 1.00 87.31 76 ASN A O 1
ATOM 588 N N . GLU A 1 77 ? 17.571 -1.800 -7.033 1.00 89.69 77 GLU A N 1
ATOM 589 C CA . GLU A 1 77 ? 17.042 -0.487 -7.365 1.00 89.69 77 GLU A CA 1
ATOM 590 C C . GLU A 1 77 ? 15.538 -0.429 -7.080 1.00 89.69 77 GLU A C 1
ATOM 592 O O . GLU A 1 77 ? 14.746 -1.219 -7.595 1.00 89.69 77 GLU A O 1
ATOM 597 N N . ARG A 1 78 ? 15.112 0.566 -6.300 1.00 90.00 78 ARG A N 1
ATOM 598 C CA . ARG A 1 78 ? 13.691 0.847 -6.095 1.00 90.00 78 ARG A CA 1
ATOM 599 C C . ARG A 1 78 ? 13.127 1.672 -7.252 1.00 90.00 78 ARG A C 1
ATOM 601 O O . ARG A 1 78 ? 13.475 2.845 -7.403 1.00 90.00 78 ARG A O 1
ATOM 608 N N . ARG A 1 79 ? 12.219 1.077 -8.034 1.00 92.19 79 ARG A N 1
ATOM 609 C CA . ARG A 1 79 ? 11.586 1.721 -9.199 1.00 92.19 79 ARG A CA 1
ATOM 610 C C . ARG A 1 79 ? 10.553 2.783 -8.812 1.00 92.19 79 ARG A C 1
ATOM 612 O O . ARG A 1 79 ? 10.415 3.763 -9.537 1.00 92.19 79 ARG A O 1
ATOM 619 N N . ILE A 1 80 ? 9.865 2.626 -7.675 1.00 91.31 80 ILE A N 1
ATOM 620 C CA . ILE A 1 80 ? 8.915 3.613 -7.132 1.00 91.31 80 ILE A CA 1
ATOM 621 C C . ILE A 1 80 ? 9.412 4.073 -5.761 1.00 91.31 80 ILE A C 1
ATOM 623 O O . ILE A 1 80 ? 9.377 3.324 -4.788 1.00 91.31 80 ILE A O 1
ATOM 627 N N . ARG A 1 81 ? 9.910 5.311 -5.681 1.00 87.94 81 ARG A N 1
ATOM 628 C CA . ARG A 1 81 ? 10.541 5.846 -4.459 1.00 87.94 81 ARG A CA 1
ATOM 629 C C . ARG A 1 81 ? 9.568 6.572 -3.534 1.00 87.94 81 ARG A C 1
ATOM 631 O O . ARG A 1 81 ? 9.726 6.497 -2.319 1.00 87.94 81 ARG A O 1
ATOM 638 N N . GLU A 1 82 ? 8.586 7.260 -4.107 1.00 87.38 82 GLU A N 1
ATOM 639 C CA . GLU A 1 82 ? 7.614 8.060 -3.365 1.00 87.38 82 GLU A CA 1
ATOM 640 C C . GLU A 1 82 ? 6.215 7.904 -3.964 1.00 87.38 82 GLU A C 1
ATOM 642 O O . GLU A 1 82 ? 6.069 7.728 -5.176 1.00 87.38 82 GLU A O 1
ATOM 647 N N . LEU A 1 83 ? 5.192 8.012 -3.113 1.00 87.25 83 LEU A N 1
ATOM 648 C CA . LEU A 1 83 ? 3.796 8.137 -3.532 1.00 87.25 83 LEU A CA 1
ATOM 649 C C . LEU A 1 83 ? 3.174 9.421 -2.99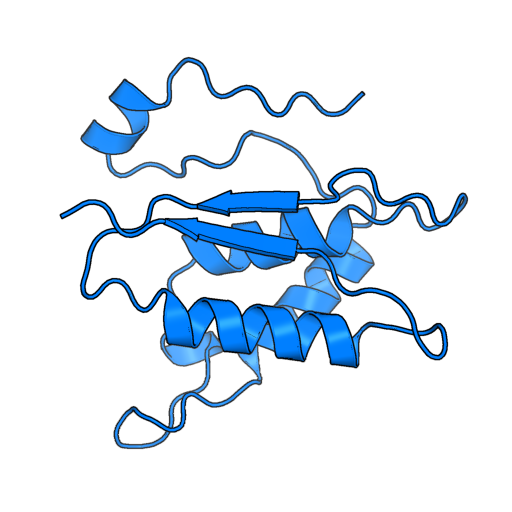4 1.00 87.25 83 LEU A C 1
ATOM 651 O O . LEU A 1 83 ? 3.406 9.824 -1.849 1.00 87.25 83 LEU A O 1
ATOM 655 N N . PHE A 1 84 ? 2.313 10.011 -3.817 1.00 87.88 84 PHE A N 1
ATOM 656 C CA . PHE A 1 84 ? 1.460 11.126 -3.446 1.00 87.88 84 PHE A CA 1
ATOM 657 C C . PHE A 1 84 ? 0.006 10.661 -3.400 1.00 87.88 84 PHE A C 1
ATOM 659 O O . PHE A 1 84 ? -0.561 10.286 -4.424 1.00 87.88 84 PHE A O 1
ATOM 666 N N . LEU A 1 85 ? -0.592 10.669 -2.208 1.00 88.25 85 LEU A N 1
ATOM 667 C CA . LEU A 1 85 ? -1.952 10.176 -1.987 1.00 88.25 85 LEU A CA 1
ATOM 668 C C . LEU A 1 85 ? -2.872 11.320 -1.536 1.00 88.25 85 LEU A C 1
ATOM 670 O O . LEU A 1 85 ? -2.661 11.929 -0.483 1.00 88.25 85 LEU A O 1
ATOM 674 N N . LEU A 1 86 ? -3.924 11.582 -2.314 1.00 88.44 86 LEU A N 1
ATOM 675 C CA . LEU A 1 86 ? -5.009 12.499 -1.957 1.00 88.44 86 LEU A CA 1
ATOM 676 C C . LEU A 1 86 ? -6.198 11.694 -1.447 1.00 88.44 86 LEU A C 1
ATOM 678 O O . LEU A 1 86 ? -7.018 11.206 -2.218 1.00 88.44 86 LEU A O 1
ATOM 682 N N . VAL A 1 87 ? -6.265 11.538 -0.128 1.00 86.75 87 VAL A N 1
ATOM 683 C CA . VAL A 1 87 ? -7.283 10.723 0.536 1.00 86.75 87 VAL A CA 1
ATOM 684 C C . VAL A 1 87 ? -8.204 11.646 1.339 1.00 86.75 87 VAL A C 1
ATOM 686 O O . VAL A 1 87 ? -7.702 12.378 2.202 1.00 86.75 87 VAL A O 1
ATOM 689 N N . PRO A 1 88 ? -9.530 11.632 1.095 1.00 85.69 88 PRO A N 1
ATOM 690 C CA . PRO A 1 88 ? -10.471 12.458 1.841 1.00 85.69 88 PRO A CA 1
ATOM 691 C C . PRO A 1 88 ? -10.440 12.174 3.347 1.00 85.69 88 PRO A C 1
ATOM 693 O O . PRO A 1 88 ? -9.988 11.123 3.817 1.00 85.69 88 PRO A O 1
ATOM 696 N N . LYS A 1 89 ? -10.976 13.107 4.140 1.00 86.56 89 LYS A N 1
ATOM 697 C CA . LYS A 1 89 ? -11.160 12.888 5.583 1.00 86.56 89 LYS A CA 1
ATOM 698 C C . LYS A 1 89 ? -11.957 11.599 5.839 1.00 86.56 89 LYS A C 1
ATOM 700 O O . LYS A 1 89 ? -12.786 11.198 5.028 1.00 86.56 89 LYS A O 1
ATOM 705 N N . LYS A 1 90 ? -11.701 10.972 6.994 1.00 85.81 90 LYS A N 1
ATOM 706 C CA . LYS A 1 90 ? -12.373 9.745 7.467 1.00 85.81 90 LYS A CA 1
ATOM 707 C C . LYS A 1 90 ? -12.185 8.497 6.580 1.00 85.81 90 LYS A C 1
ATOM 709 O O . LYS A 1 90 ? -12.955 7.559 6.696 1.00 85.81 90 LYS A O 1
ATOM 714 N N . ASN A 1 91 ? -11.133 8.456 5.758 1.00 87.12 91 ASN A N 1
ATOM 715 C CA . ASN A 1 91 ? -10.759 7.287 4.944 1.00 87.12 91 ASN A CA 1
ATOM 716 C C . ASN A 1 91 ? -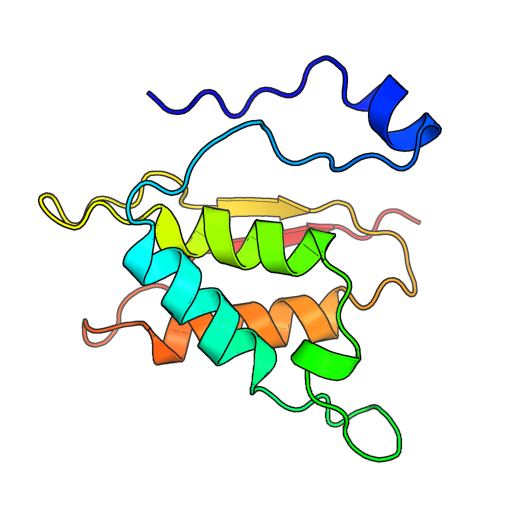9.467 6.610 5.450 1.00 87.12 91 ASN A C 1
ATOM 718 O O . ASN A 1 91 ? -8.595 6.239 4.671 1.00 87.12 91 ASN A O 1
ATOM 722 N N . SER A 1 92 ? -9.294 6.535 6.775 1.00 88.38 92 SER A N 1
ATOM 723 C CA . SER A 1 92 ? -8.211 5.788 7.446 1.00 88.38 92 SER A CA 1
ATOM 724 C C . SER A 1 92 ? -6.775 6.110 7.006 1.00 88.38 92 SER A C 1
ATOM 726 O O . SER A 1 92 ? -5.870 5.312 7.223 1.00 88.38 92 SER A O 1
ATOM 728 N N . LYS A 1 93 ? -6.517 7.299 6.439 1.00 88.56 93 LYS A N 1
ATOM 729 C CA . LYS A 1 93 ? -5.199 7.671 5.887 1.00 88.56 93 LYS A CA 1
ATOM 730 C C . LYS A 1 93 ? -4.031 7.488 6.869 1.00 88.56 93 LYS A C 1
ATOM 732 O O . LYS A 1 93 ? -2.962 7.046 6.470 1.00 88.56 93 LYS A O 1
ATOM 737 N N . THR A 1 94 ? -4.223 7.860 8.139 1.00 89.69 94 THR A N 1
ATOM 738 C CA . THR A 1 94 ? -3.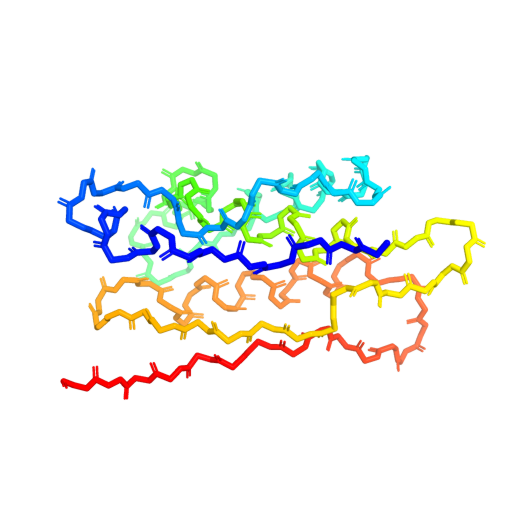148 7.877 9.141 1.00 89.69 94 THR A CA 1
ATOM 739 C C . THR A 1 94 ? -2.860 6.453 9.588 1.00 89.69 94 THR A C 1
ATOM 741 O O . THR A 1 94 ? -1.706 6.043 9.610 1.00 89.69 94 THR A O 1
ATOM 744 N N . THR A 1 95 ? -3.918 5.692 9.860 1.00 93.44 95 THR A N 1
ATOM 745 C CA . THR A 1 95 ? -3.874 4.274 10.218 1.00 93.44 95 THR A CA 1
ATOM 746 C C . THR A 1 95 ? -3.221 3.454 9.103 1.00 93.44 95 THR A C 1
ATOM 748 O O . THR A 1 95 ? -2.241 2.756 9.342 1.00 93.44 95 THR A O 1
ATOM 751 N N . ASN A 1 96 ? -3.672 3.632 7.860 1.00 93.75 96 ASN A N 1
ATOM 752 C CA . ASN A 1 96 ? -3.115 2.973 6.681 1.00 93.75 96 ASN A CA 1
ATOM 753 C C . ASN A 1 96 ? -1.644 3.356 6.444 1.00 93.75 96 ASN A C 1
ATOM 755 O O . ASN A 1 96 ? -0.808 2.486 6.208 1.00 93.75 96 ASN A O 1
ATOM 759 N N . GLY A 1 97 ? -1.301 4.642 6.567 1.00 93.06 97 GLY A N 1
ATOM 760 C CA . GLY A 1 97 ? 0.081 5.113 6.464 1.00 93.06 97 GLY A CA 1
ATOM 761 C C . GLY A 1 97 ? 1.001 4.513 7.533 1.00 93.06 97 GLY A C 1
ATOM 762 O O . GLY A 1 97 ? 2.116 4.103 7.215 1.00 93.06 97 GLY A O 1
ATOM 763 N N . ALA A 1 98 ? 0.528 4.396 8.777 1.00 93.69 98 ALA A N 1
ATOM 764 C CA . ALA A 1 98 ? 1.267 3.739 9.852 1.00 93.69 98 ALA A CA 1
ATOM 765 C C . ALA A 1 98 ? 1.470 2.242 9.566 1.00 93.69 98 ALA A C 1
ATOM 767 O O . ALA A 1 98 ? 2.590 1.747 9.686 1.00 93.69 98 ALA A O 1
ATOM 768 N N . GLY A 1 99 ? 0.426 1.537 9.116 1.00 95.88 99 GLY A N 1
ATOM 769 C CA . GLY A 1 99 ? 0.517 0.129 8.717 1.00 95.88 99 GLY A CA 1
ATOM 770 C C . GLY A 1 99 ? 1.507 -0.096 7.570 1.00 95.88 99 GLY A C 1
ATOM 771 O O . GLY A 1 99 ? 2.342 -1.000 7.634 1.00 95.88 99 GLY A O 1
ATOM 772 N N . LEU A 1 100 ? 1.486 0.771 6.555 1.00 95.81 100 LEU A N 1
ATOM 773 C CA . LEU A 1 100 ? 2.438 0.737 5.444 1.00 95.81 100 LEU A CA 1
ATOM 774 C C . LEU A 1 100 ? 3.881 0.969 5.912 1.00 95.81 100 LEU A C 1
ATOM 776 O O . LEU A 1 100 ? 4.774 0.219 5.522 1.00 95.81 100 LEU A O 1
ATOM 780 N N . MET A 1 101 ? 4.110 1.965 6.773 1.00 94.50 101 MET A N 1
ATOM 781 C CA . MET A 1 101 ? 5.440 2.254 7.316 1.00 94.50 101 MET A CA 1
ATOM 782 C C . MET A 1 101 ? 5.975 1.079 8.142 1.00 94.50 101 MET A C 1
ATOM 784 O O . MET A 1 101 ? 7.109 0.650 7.939 1.00 94.50 101 MET A O 1
ATOM 788 N N . MET A 1 102 ? 5.149 0.504 9.020 1.00 96.19 102 MET A N 1
ATOM 789 C CA . MET A 1 102 ? 5.523 -0.673 9.810 1.00 96.19 102 MET A CA 1
ATOM 790 C C . MET A 1 102 ? 5.851 -1.875 8.923 1.00 96.19 102 MET A C 1
ATOM 792 O O . MET A 1 102 ? 6.846 -2.561 9.151 1.00 96.19 102 MET A O 1
ATOM 796 N N . THR A 1 103 ? 5.052 -2.101 7.879 1.00 97.25 103 THR A N 1
ATOM 797 C CA . THR A 1 103 ? 5.292 -3.156 6.884 1.00 97.25 103 THR A CA 1
ATOM 798 C C . THR A 1 103 ? 6.639 -2.969 6.194 1.00 97.25 103 THR A C 1
ATOM 800 O O . THR A 1 103 ? 7.428 -3.908 6.112 1.00 97.25 103 THR A O 1
ATOM 803 N N . ALA A 1 104 ? 6.935 -1.751 5.747 1.00 94.00 104 ALA A N 1
ATOM 804 C CA . ALA A 1 104 ? 8.187 -1.440 5.079 1.00 94.00 104 ALA A CA 1
ATOM 805 C C . ALA A 1 104 ? 9.402 -1.635 6.007 1.00 94.00 104 ALA A C 1
ATOM 807 O O . ALA A 1 104 ? 10.372 -2.271 5.606 1.00 94.00 104 ALA A O 1
ATOM 808 N N . VAL A 1 105 ? 9.322 -1.196 7.270 1.00 93.31 105 VAL A N 1
ATOM 809 C CA . VAL A 1 105 ? 10.380 -1.427 8.272 1.00 93.31 105 VAL A CA 1
ATOM 810 C C . VAL A 1 105 ? 10.620 -2.920 8.515 1.00 93.31 105 VAL A C 1
ATOM 812 O O . VAL A 1 105 ? 11.771 -3.340 8.578 1.00 93.31 105 VAL A O 1
ATOM 815 N N . MET A 1 106 ? 9.567 -3.737 8.606 1.00 94.00 106 MET A N 1
ATOM 816 C CA . MET A 1 106 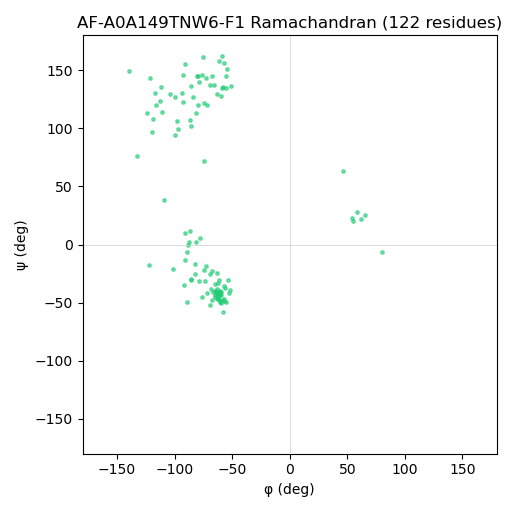? 9.703 -5.190 8.795 1.00 94.00 106 MET A CA 1
ATOM 817 C C . MET A 1 106 ? 10.275 -5.920 7.570 1.00 94.00 106 MET A C 1
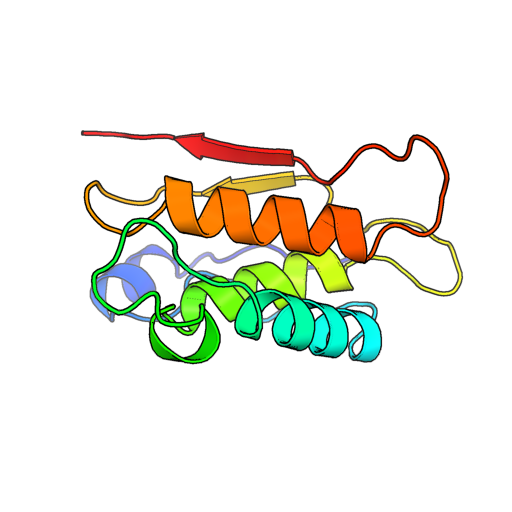ATOM 819 O O . MET A 1 106 ? 10.844 -7.003 7.710 1.00 94.00 106 MET A O 1
ATOM 823 N N . LEU A 1 107 ? 10.110 -5.363 6.368 1.00 92.31 107 LEU A N 1
ATOM 824 C CA . LEU A 1 107 ? 10.689 -5.916 5.140 1.00 92.31 107 LEU A CA 1
ATOM 825 C C . LEU A 1 107 ? 12.148 -5.518 4.930 1.00 92.31 107 LEU A C 1
ATOM 827 O O . LEU A 1 107 ? 12.862 -6.231 4.218 1.00 92.31 107 LEU A O 1
ATOM 831 N N . ASN A 1 108 ? 12.579 -4.394 5.504 1.00 87.00 108 ASN A N 1
ATOM 832 C CA . ASN A 1 108 ? 13.925 -3.875 5.313 1.00 87.00 108 ASN A CA 1
ATOM 833 C C . ASN A 1 108 ? 14.969 -4.892 5.788 1.00 87.00 108 ASN A C 1
ATOM 835 O O . ASN A 1 108 ? 14.940 -5.377 6.917 1.00 87.00 108 ASN A O 1
ATOM 839 N N . LYS A 1 109 ? 15.922 -5.197 4.904 1.00 82.62 109 LYS A N 1
ATOM 840 C CA . LYS A 1 109 ? 17.040 -6.110 5.191 1.00 82.62 109 LYS A CA 1
ATOM 841 C C . LYS A 1 109 ? 18.336 -5.364 5.490 1.00 82.62 109 LYS A C 1
ATOM 843 O O . LYS A 1 109 ? 19.247 -5.941 6.079 1.00 82.62 109 LYS A O 1
ATOM 848 N N . ARG A 1 110 ? 18.448 -4.102 5.063 1.00 80.00 110 ARG A N 1
ATOM 849 C CA . ARG A 1 110 ? 19.662 -3.305 5.223 1.00 80.00 110 ARG A CA 1
ATOM 850 C C . ARG A 1 110 ? 19.587 -2.469 6.510 1.00 80.00 110 ARG A C 1
ATOM 852 O O . ARG A 1 110 ? 18.606 -1.752 6.715 1.00 80.00 110 ARG A O 1
ATOM 859 N N . PRO A 1 111 ? 20.629 -2.500 7.360 1.00 78.44 111 PRO A N 1
ATOM 860 C CA . PRO A 1 111 ? 20.717 -1.603 8.507 1.00 78.44 111 PRO A CA 1
ATOM 861 C C . PRO A 1 111 ? 20.658 -0.130 8.076 1.00 78.44 111 PRO A C 1
ATOM 863 O O . PRO A 1 111 ? 21.346 0.264 7.134 1.00 78.44 111 PRO A O 1
ATOM 866 N N . ASN A 1 112 ? 19.866 0.677 8.790 1.00 77.06 112 ASN A N 1
ATOM 867 C CA . ASN A 1 112 ? 19.696 2.122 8.564 1.00 77.06 112 ASN A CA 1
ATOM 868 C C . ASN A 1 112 ? 19.189 2.505 7.158 1.00 77.06 112 ASN A C 1
ATOM 870 O O . ASN A 1 112 ? 19.495 3.587 6.656 1.00 77.06 112 ASN A O 1
ATOM 874 N N . GLU A 1 113 ? 18.430 1.626 6.502 1.00 79.81 113 GLU A N 1
ATOM 875 C CA . GLU A 1 113 ? 17.816 1.936 5.211 1.00 79.81 113 GLU A CA 1
ATOM 876 C C . GLU A 1 113 ? 16.696 2.975 5.344 1.00 79.81 113 GLU A C 1
ATOM 878 O O . GLU A 1 113 ? 15.853 2.904 6.241 1.00 79.81 113 GLU A O 1
ATOM 883 N N . VAL A 1 114 ? 16.667 3.932 4.412 1.00 77.69 114 VAL A N 1
ATOM 884 C CA . VAL A 1 114 ? 15.582 4.911 4.314 1.00 77.69 114 VAL A CA 1
ATOM 885 C C . VAL A 1 114 ? 14.348 4.232 3.728 1.00 77.69 114 VAL A C 1
ATOM 887 O O . VAL A 1 114 ? 14.369 3.708 2.615 1.00 77.69 114 VAL A O 1
ATOM 890 N N . VAL A 1 115 ? 13.259 4.266 4.487 1.00 79.81 115 VAL A N 1
ATOM 891 C CA . VAL A 1 115 ? 11.962 3.701 4.106 1.00 79.81 115 VAL A CA 1
ATOM 892 C C . VAL A 1 115 ? 11.302 4.581 3.029 1.00 79.81 115 VAL A C 1
ATOM 894 O O . VAL A 1 115 ? 11.443 5.806 3.104 1.00 79.81 115 VAL A O 1
ATOM 897 N N . PRO A 1 116 ? 10.581 4.018 2.034 1.00 78.25 116 PRO A N 1
ATOM 898 C CA . PRO A 1 116 ? 9.873 4.814 1.031 1.00 78.25 116 PRO A CA 1
ATOM 899 C C . PRO A 1 116 ? 8.980 5.883 1.659 1.00 78.25 116 PRO A C 1
ATOM 901 O O . PRO A 1 116 ? 8.263 5.621 2.628 1.00 78.25 116 PRO A O 1
ATOM 904 N N . SER A 1 117 ? 9.014 7.091 1.095 1.00 76.81 117 SER A N 1
ATOM 905 C CA . SER A 1 117 ? 8.219 8.200 1.610 1.00 76.81 117 SER A CA 1
ATOM 906 C C . SER A 1 117 ? 6.810 8.161 1.009 1.00 76.81 117 SER A C 1
ATOM 908 O O . SER A 1 117 ? 6.614 7.923 -0.185 1.00 76.81 117 SER A O 1
ATOM 910 N N . VAL A 1 118 ? 5.801 8.386 1.850 1.00 75.69 118 VAL A N 1
ATOM 911 C CA . VAL A 1 118 ? 4.410 8.527 1.412 1.00 75.69 118 VAL A CA 1
ATOM 912 C C . VAL A 1 118 ? 3.896 9.861 1.908 1.00 75.69 118 VAL A C 1
ATOM 914 O O . VAL A 1 118 ? 3.754 10.083 3.111 1.00 75.69 118 VAL A O 1
ATOM 917 N N . ARG A 1 119 ? 3.625 10.769 0.970 1.00 75.56 119 ARG A N 1
ATOM 918 C CA . ARG A 1 119 ? 3.069 12.085 1.280 1.00 75.56 119 ARG A CA 1
ATOM 919 C C . ARG A 1 119 ? 1.567 12.041 1.061 1.00 75.56 119 ARG A C 1
ATOM 921 O O . ARG A 1 119 ? 1.086 12.031 -0.070 1.00 75.56 119 ARG A O 1
ATOM 928 N N . THR A 1 120 ? 0.822 12.028 2.160 1.00 63.50 120 THR A N 1
ATOM 929 C CA . THR A 1 120 ? -0.631 12.223 2.136 1.00 63.50 120 THR A CA 1
ATOM 930 C C . THR A 1 120 ? -0.953 13.696 2.349 1.00 63.50 120 THR A C 1
ATOM 932 O O . THR A 1 120 ? -0.590 14.242 3.393 1.00 63.50 120 THR A O 1
ATOM 935 N N . VAL A 1 121 ? -1.663 14.333 1.417 1.00 63.66 121 VAL A N 1
ATOM 936 C CA . VAL A 1 121 ? -2.157 15.708 1.604 1.00 63.66 121 VAL A CA 1
ATOM 937 C C . VAL A 1 121 ? -3.647 15.682 1.911 1.00 63.66 121 VAL A C 1
ATOM 939 O O . VAL A 1 121 ? -4.438 15.069 1.198 1.00 63.66 121 VAL A O 1
ATOM 942 N N . LEU A 1 122 ? -4.024 16.374 2.986 1.00 45.06 122 LEU A N 1
ATOM 943 C CA . LEU A 1 122 ? -5.413 16.634 3.327 1.00 45.06 122 LEU A CA 1
ATOM 944 C C . LEU A 1 122 ? -5.845 17.906 2.589 1.00 45.06 122 LEU A C 1
ATOM 946 O O . LEU A 1 122 ? -5.430 19.000 2.969 1.00 45.06 122 LEU A O 1
ATOM 950 N N . ARG A 1 123 ? -6.663 17.785 1.544 1.00 45.12 123 ARG A N 1
ATOM 951 C CA . ARG A 1 123 ? -7.462 18.923 1.074 1.00 45.12 123 ARG A CA 1
ATOM 952 C C . ARG A 1 123 ? -8.877 18.759 1.618 1.00 45.12 123 ARG A C 1
ATOM 954 O O . ARG A 1 123 ? -9.433 17.664 1.562 1.00 45.12 123 ARG A O 1
ATOM 961 N N . ALA A 1 124 ? -9.340 19.813 2.285 1.00 42.34 124 ALA A N 1
ATOM 962 C CA . ALA A 1 124 ? -10.688 19.932 2.825 1.00 42.34 124 ALA A CA 1
ATOM 963 C C . ALA A 1 124 ? -11.684 20.213 1.700 1.00 42.34 124 ALA A C 1
ATOM 965 O O . ALA A 1 124 ? -11.261 20.855 0.711 1.00 42.34 124 ALA A O 1
#

pLDDT: mean 89.23, std 9.79, range [42.34, 98.44]